Protein AF-A0ABD8B217-F1 (afdb_monomer_lite)

Structure (mmCIF, N/CA/C/O backbone):
data_AF-A0ABD8B217-F1
#
_entry.id   AF-A0ABD8B217-F1
#
loop_
_atom_site.group_PDB
_atom_site.id
_atom_site.type_symbol
_atom_site.label_atom_id
_atom_site.label_alt_id
_atom_site.label_comp_id
_atom_site.label_asym_id
_atom_site.label_entity_id
_atom_site.label_seq_id
_atom_site.pdbx_PDB_ins_code
_atom_site.Cartn_x
_atom_site.Cartn_y
_atom_site.Cartn_z
_atom_site.occupancy
_atom_site.B_iso_or_equiv
_atom_site.auth_seq_id
_atom_site.auth_comp_id
_atom_site.auth_asym_id
_atom_site.auth_atom_id
_atom_site.pdbx_PDB_model_num
ATOM 1 N N . MET A 1 1 ? -0.492 27.982 -4.014 1.00 53.16 1 MET A N 1
ATOM 2 C CA . MET A 1 1 ? -1.821 27.353 -3.870 1.00 53.16 1 MET A CA 1
ATOM 3 C C . MET A 1 1 ? -1.764 25.828 -3.756 1.00 53.16 1 MET A C 1
ATOM 5 O O . MET A 1 1 ? -2.239 25.338 -2.751 1.00 53.16 1 MET A O 1
ATOM 9 N N . HIS A 1 2 ? -1.173 25.053 -4.681 1.00 58.84 2 HIS A N 1
ATOM 10 C CA . HIS A 1 2 ? -1.163 23.576 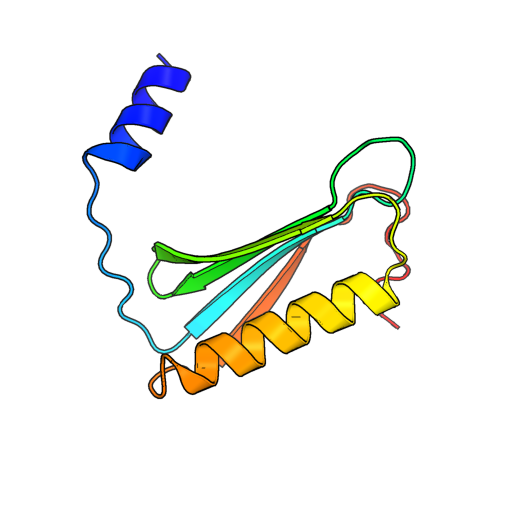-4.543 1.00 58.84 2 HIS A CA 1
ATOM 11 C C . HIS A 1 2 ? -0.269 23.034 -3.410 1.00 58.84 2 HIS A C 1
ATOM 13 O O . HIS A 1 2 ? -0.697 22.151 -2.675 1.00 58.84 2 HIS A O 1
ATOM 19 N N . LEU A 1 3 ? 0.944 23.574 -3.238 1.00 68.44 3 LEU A N 1
ATOM 20 C CA . LEU A 1 3 ? 1.872 23.120 -2.190 1.00 68.44 3 LEU A CA 1
ATOM 21 C C . LEU A 1 3 ? 1.356 23.444 -0.778 1.00 68.44 3 LEU A C 1
ATOM 23 O O . LEU A 1 3 ? 1.432 22.624 0.124 1.00 68.44 3 LEU A O 1
ATOM 27 N N . GLU A 1 4 ? 0.746 24.616 -0.633 1.00 70.56 4 GLU A N 1
ATOM 28 C CA . GLU A 1 4 ? 0.162 25.121 0.613 1.00 70.56 4 GLU A CA 1
ATOM 29 C C . GLU A 1 4 ? -1.007 24.248 1.103 1.00 70.56 4 GLU A C 1
ATOM 31 O O . GLU A 1 4 ? -1.130 23.972 2.291 1.00 70.56 4 GLU A O 1
ATOM 36 N N . VAL A 1 5 ? -1.822 23.723 0.178 1.00 75.00 5 VAL A N 1
ATOM 37 C CA . VAL A 1 5 ? -2.895 22.764 0.495 1.00 75.00 5 VAL A CA 1
ATOM 38 C C . VAL A 1 5 ? -2.324 21.413 0.940 1.00 75.00 5 VAL A C 1
ATOM 40 O O . VAL A 1 5 ? -2.854 20.808 1.869 1.00 75.00 5 VAL A O 1
ATOM 43 N N . ALA A 1 6 ? -1.237 20.945 0.317 1.00 69.31 6 ALA A N 1
ATOM 44 C CA . ALA A 1 6 ? -0.574 19.702 0.717 1.00 69.31 6 ALA A CA 1
ATOM 45 C C . ALA A 1 6 ? 0.091 19.824 2.100 1.00 69.31 6 ALA A C 1
ATOM 47 O O . ALA A 1 6 ? -0.014 18.912 2.920 1.00 69.31 6 ALA A O 1
ATOM 48 N N . GLU A 1 7 ? 0.724 20.963 2.390 1.00 69.25 7 GLU A N 1
ATOM 49 C CA . GLU A 1 7 ? 1.286 21.252 3.713 1.00 69.25 7 GLU A CA 1
ATOM 50 C C . GLU A 1 7 ? 0.199 21.367 4.783 1.00 69.25 7 GLU A C 1
ATOM 52 O O . GLU A 1 7 ? 0.348 20.793 5.862 1.00 69.25 7 GLU A O 1
ATOM 57 N N . PHE A 1 8 ? -0.923 22.025 4.480 1.00 76.75 8 PHE A N 1
ATOM 58 C CA . PHE A 1 8 ? -2.070 22.088 5.384 1.00 76.75 8 PHE A CA 1
ATOM 59 C C . PHE A 1 8 ? -2.649 20.693 5.664 1.00 76.75 8 PHE A C 1
ATOM 61 O O . PHE A 1 8 ? -2.861 20.333 6.820 1.00 76.75 8 PHE A O 1
ATOM 68 N N . ALA A 1 9 ? -2.835 19.864 4.630 1.00 70.88 9 ALA A N 1
ATOM 69 C CA . ALA A 1 9 ? -3.307 18.488 4.791 1.00 70.88 9 ALA A CA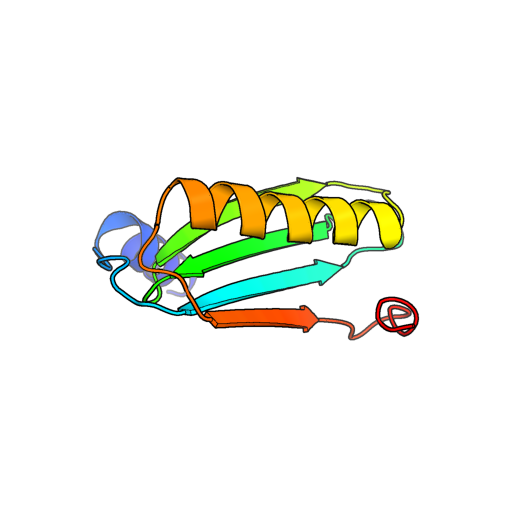 1
ATOM 70 C C . ALA A 1 9 ? -2.359 17.641 5.655 1.00 70.88 9 ALA A C 1
ATOM 72 O O . ALA A 1 9 ? -2.814 16.829 6.455 1.00 70.88 9 ALA A O 1
ATOM 73 N N . LYS A 1 10 ? -1.045 17.850 5.529 1.00 72.75 10 LYS A N 1
ATOM 74 C CA . LYS A 1 10 ? -0.039 17.150 6.333 1.00 72.75 10 LYS A CA 1
ATOM 75 C C . LYS A 1 10 ? -0.024 17.605 7.796 1.00 72.75 10 LYS A C 1
ATOM 77 O O . LYS A 1 10 ? 0.137 16.767 8.681 1.00 72.75 10 LYS A O 1
ATOM 82 N N . ASN A 1 11 ? -0.122 18.911 8.042 1.00 73.31 11 ASN A N 1
ATOM 83 C CA . ASN A 1 11 ? 0.172 19.495 9.354 1.00 73.31 11 ASN A CA 1
ATOM 84 C C . ASN A 1 11 ? -1.078 19.725 10.216 1.00 73.31 11 ASN A C 1
ATOM 86 O O . ASN A 1 11 ? -1.005 19.595 11.436 1.00 73.31 11 ASN A O 1
ATOM 90 N N . GLU A 1 12 ? -2.214 20.048 9.598 1.00 71.69 12 GLU A N 1
ATOM 91 C CA . GLU A 1 12 ? -3.408 20.540 10.300 1.00 71.69 12 GLU A CA 1
ATOM 92 C C . GLU A 1 12 ? -4.570 19.533 10.283 1.00 71.69 12 GLU A C 1
ATOM 94 O O . GLU A 1 12 ? -5.447 19.573 11.149 1.00 71.69 12 GLU A O 1
ATOM 99 N N . VAL A 1 13 ? -4.586 18.584 9.339 1.00 71.00 13 VAL A N 1
ATOM 100 C CA . VAL A 1 13 ? -5.649 17.571 9.250 1.00 71.00 13 VAL A CA 1
ATOM 101 C C . VAL A 1 13 ? -5.268 16.331 10.056 1.00 71.00 13 VAL A C 1
ATOM 103 O O . VAL A 1 13 ? -4.417 15.533 9.668 1.00 71.00 13 VAL A O 1
ATOM 106 N N . LYS A 1 14 ? -5.950 16.130 11.185 1.00 66.62 14 LYS A N 1
ATOM 107 C CA . LYS A 1 14 ? -5.846 14.900 11.978 1.00 66.62 14 LYS A CA 1
ATOM 108 C C . LYS A 1 14 ? -6.894 13.899 11.510 1.00 66.62 14 LYS A C 1
ATOM 110 O O . LYS A 1 14 ? -8.034 13.936 11.961 1.00 66.62 14 LYS A O 1
ATOM 115 N N . VAL A 1 15 ? -6.504 13.008 10.603 1.00 70.12 15 VAL A N 1
ATOM 116 C CA . VAL A 1 15 ? -7.312 11.829 10.270 1.00 70.12 15 VAL A CA 1
ATOM 117 C C . VAL A 1 15 ? -7.037 10.755 11.318 1.00 70.12 15 VAL A C 1
ATOM 119 O O . VAL A 1 15 ? -5.886 10.358 11.524 1.00 70.12 15 VAL A O 1
ATOM 122 N N . GLU A 1 16 ? -8.078 10.292 12.004 1.00 69.50 16 GLU A N 1
ATOM 123 C CA . GLU A 1 16 ? -7.978 9.106 12.850 1.00 69.50 16 GLU A CA 1
ATOM 124 C C . GLU A 1 16 ? -8.026 7.864 11.958 1.00 69.50 16 GLU A C 1
ATOM 126 O O . GLU A 1 16 ? -8.956 7.679 11.179 1.00 69.50 16 GLU A O 1
ATOM 131 N N . GLY A 1 17 ? -6.991 7.026 12.039 1.00 66.12 17 GLY A N 1
ATOM 132 C CA . GLY A 1 17 ? -6.882 5.804 11.242 1.00 66.12 17 GLY A CA 1
ATOM 133 C C . GLY A 1 17 ? -7.727 4.682 11.827 1.00 66.12 17 GLY A C 1
ATOM 134 O O . GLY A 1 17 ? -7.175 3.690 12.283 1.00 66.12 17 GLY A O 1
ATOM 135 N N . VAL A 1 18 ? -9.044 4.873 11.881 1.00 71.81 18 VAL A N 1
ATOM 136 C CA . VAL A 1 18 ? -9.996 3.886 12.405 1.00 71.81 18 VAL A CA 1
ATOM 137 C C . VAL A 1 18 ? -10.656 3.175 11.229 1.00 71.81 18 VAL A C 1
ATOM 139 O O . VAL A 1 18 ? -11.221 3.814 10.340 1.00 71.81 18 VAL A O 1
ATOM 142 N N . GLY A 1 19 ? -10.587 1.847 11.211 1.00 84.25 19 GLY A N 1
ATOM 143 C CA . GLY A 1 19 ? -11.254 1.032 10.202 1.00 84.25 19 GLY A CA 1
ATOM 144 C C . GLY A 1 19 ? -10.734 -0.400 10.157 1.00 84.25 19 GLY A C 1
ATOM 145 O O . GLY A 1 19 ? -9.654 -0.693 10.652 1.00 84.25 19 GLY A O 1
ATOM 146 N N . HIS A 1 20 ? -11.509 -1.276 9.522 1.00 92.44 20 HIS A N 1
ATOM 147 C CA . HIS A 1 20 ? -11.200 -2.707 9.394 1.00 92.44 20 HIS A CA 1
ATOM 148 C C . HIS A 1 20 ? -10.502 -3.067 8.073 1.00 92.44 20 HIS A C 1
ATOM 150 O O . HIS A 1 20 ? -10.091 -4.202 7.856 1.00 92.44 20 HIS A O 1
ATOM 156 N N . LYS A 1 21 ? -10.346 -2.083 7.179 1.00 95.56 21 LYS A N 1
ATOM 157 C CA . LYS A 1 21 ? -9.783 -2.264 5.842 1.00 95.56 21 LYS A CA 1
ATOM 158 C C . LYS A 1 21 ? -8.437 -1.564 5.708 1.00 95.56 21 LYS A C 1
ATOM 160 O O . LYS A 1 21 ? -8.356 -0.340 5.846 1.00 95.56 21 LYS A O 1
ATOM 165 N N . LEU A 1 22 ? -7.415 -2.335 5.354 1.00 95.62 22 LEU A N 1
ATOM 166 C CA . LEU A 1 22 ? -6.116 -1.843 4.908 1.00 95.62 22 LEU A CA 1
ATOM 167 C C . LEU A 1 22 ? -6.136 -1.667 3.387 1.00 95.62 22 LEU A C 1
ATOM 169 O O . LEU A 1 22 ? -6.380 -2.616 2.645 1.00 95.62 22 LEU A O 1
ATOM 173 N N . ILE A 1 23 ? -5.854 -0.455 2.916 1.00 95.75 23 ILE A N 1
ATOM 174 C CA . ILE A 1 23 ? -5.648 -0.177 1.491 1.00 95.75 23 ILE A CA 1
ATOM 175 C C . ILE A 1 23 ? -4.152 -0.000 1.256 1.00 95.75 23 ILE A C 1
ATOM 177 O O . ILE A 1 23 ? -3.524 0.828 1.917 1.00 95.75 23 ILE A O 1
ATOM 181 N N . ILE A 1 24 ? -3.597 -0.741 0.301 1.00 95.69 24 ILE A N 1
ATOM 182 C CA . ILE A 1 24 ? -2.200 -0.622 -0.115 1.00 95.69 24 ILE A CA 1
ATOM 183 C C . ILE A 1 24 ? -2.151 -0.045 -1.524 1.00 95.69 24 ILE A C 1
ATOM 185 O O . ILE A 1 24 ? -2.689 -0.640 -2.452 1.00 95.69 24 ILE A O 1
ATOM 189 N N . GLY A 1 25 ? -1.502 1.104 -1.682 1.00 93.12 25 GLY A N 1
ATOM 190 C CA . GLY A 1 25 ? -1.128 1.654 -2.982 1.00 93.12 25 GLY A CA 1
ATOM 191 C C . GLY A 1 25 ? 0.311 1.279 -3.319 1.00 93.12 25 GLY A C 1
ATOM 192 O O . GLY A 1 25 ? 1.188 1.433 -2.468 1.00 93.12 25 GLY A O 1
ATOM 193 N N . VAL A 1 26 ? 0.545 0.799 -4.537 1.00 90.38 26 VAL A N 1
ATOM 194 C CA . VAL A 1 26 ? 1.874 0.477 -5.068 1.00 90.38 26 VAL A CA 1
ATOM 195 C C . VAL A 1 26 ? 2.049 1.208 -6.394 1.00 90.38 26 VAL A C 1
ATOM 197 O O . VAL A 1 26 ? 1.310 0.933 -7.337 1.00 90.38 26 VAL A O 1
ATOM 200 N N . ASP A 1 27 ? 3.030 2.100 -6.473 1.00 87.62 27 ASP A N 1
ATOM 201 C CA . ASP A 1 27 ? 3.470 2.724 -7.724 1.00 87.62 27 ASP A CA 1
ATOM 202 C C . ASP A 1 27 ? 4.832 2.139 -8.103 1.00 87.62 27 ASP A C 1
ATOM 204 O O . ASP A 1 27 ? 5.815 2.302 -7.371 1.00 87.62 27 ASP A O 1
ATOM 208 N N . VAL A 1 28 ? 4.872 1.370 -9.193 1.00 81.88 28 VAL A N 1
ATOM 209 C CA . VAL A 1 28 ? 6.044 0.570 -9.564 1.00 81.88 28 VAL A CA 1
ATOM 210 C C . VAL A 1 28 ? 6.892 1.295 -10.602 1.00 81.88 28 VAL A C 1
ATOM 212 O O . VAL A 1 28 ? 6.546 1.363 -11.780 1.00 81.88 28 VAL A O 1
ATOM 215 N N . ALA A 1 29 ? 8.097 1.682 -10.196 1.00 79.38 29 ALA A N 1
ATOM 216 C CA . ALA A 1 29 ? 9.142 2.163 -11.089 1.00 79.38 29 ALA A CA 1
ATOM 217 C C . ALA A 1 29 ? 10.151 1.043 -11.399 1.00 79.38 29 ALA A C 1
ATOM 219 O O . ALA A 1 29 ? 11.043 0.741 -10.602 1.00 79.38 29 ALA A O 1
ATOM 220 N N . ARG A 1 30 ? 10.003 0.386 -12.560 1.00 62.75 30 ARG A N 1
ATOM 221 C CA . ARG A 1 30 ? 10.851 -0.766 -12.946 1.00 62.75 30 ARG A CA 1
ATOM 222 C C . ARG A 1 30 ? 12.200 -0.391 -13.550 1.00 62.75 30 ARG A C 1
ATOM 224 O O . ARG A 1 30 ? 13.151 -1.163 -13.440 1.00 62.75 30 ARG A O 1
ATOM 231 N N . PHE A 1 31 ? 12.268 0.735 -14.250 1.00 64.56 31 PHE A N 1
ATOM 232 C CA . PHE A 1 31 ? 13.424 1.121 -15.055 1.00 64.56 31 PHE A CA 1
ATOM 233 C C . PHE A 1 31 ? 13.872 2.534 -14.704 1.00 64.56 31 PHE A C 1
ATOM 235 O O . PHE A 1 31 ? 13.058 3.373 -14.339 1.00 64.56 31 PHE A O 1
ATOM 242 N N . GLY A 1 32 ? 15.168 2.794 -14.867 1.00 66.50 32 GLY A N 1
ATOM 243 C CA . GLY A 1 32 ? 15.755 4.095 -14.565 1.00 66.50 32 GLY A CA 1
ATOM 244 C C . GLY A 1 32 ? 16.089 4.275 -13.085 1.00 66.50 32 GLY A C 1
ATOM 245 O O . GLY A 1 32 ? 16.337 3.306 -12.362 1.00 66.50 32 GLY A O 1
ATOM 246 N N . ASP A 1 33 ? 16.160 5.535 -12.670 1.00 73.44 33 ASP A N 1
ATOM 247 C CA . ASP A 1 33 ? 16.451 5.940 -11.292 1.00 73.44 33 ASP A CA 1
ATOM 248 C C . ASP A 1 33 ? 15.175 6.274 -10.499 1.00 73.44 33 ASP A C 1
ATOM 250 O O . ASP A 1 33 ? 15.260 6.683 -9.343 1.00 73.44 33 ASP A O 1
ATOM 254 N N . ASP A 1 34 ? 14.003 6.053 -11.099 1.00 76.38 34 ASP A N 1
ATOM 255 C CA . ASP A 1 34 ? 12.705 6.288 -10.475 1.00 76.38 34 ASP A CA 1
ATOM 256 C C . ASP A 1 34 ? 12.492 5.346 -9.270 1.00 76.38 34 ASP A C 1
ATOM 258 O O . ASP A 1 34 ? 13.032 4.233 -9.195 1.00 76.38 34 ASP A O 1
ATOM 262 N N . GLU A 1 35 ? 11.751 5.826 -8.274 1.00 86.06 35 GLU A N 1
ATOM 263 C CA . GLU A 1 35 ? 11.500 5.131 -7.008 1.00 86.06 35 GLU A CA 1
ATOM 264 C C . GLU A 1 35 ? 10.192 4.341 -7.081 1.00 86.06 35 GLU A C 1
ATOM 266 O O . GLU A 1 35 ? 9.163 4.865 -7.496 1.00 86.06 35 GLU A O 1
ATOM 271 N N . THR A 1 36 ? 10.212 3.080 -6.651 1.00 87.50 36 THR A N 1
ATOM 272 C CA . THR A 1 36 ? 8.980 2.346 -6.353 1.00 87.50 36 THR A CA 1
ATOM 273 C C . THR A 1 36 ? 8.490 2.765 -4.978 1.00 87.50 36 THR A C 1
ATOM 275 O O . THR A 1 36 ? 9.243 2.684 -4.002 1.00 87.50 36 THR A O 1
ATOM 278 N N . THR A 1 37 ? 7.223 3.162 -4.895 1.00 91.56 37 THR A N 1
ATOM 279 C CA . THR A 1 37 ? 6.612 3.637 -3.651 1.00 91.56 37 THR A CA 1
ATOM 280 C C . THR A 1 37 ? 5.461 2.731 -3.231 1.00 91.56 37 THR A C 1
ATOM 282 O O . THR A 1 37 ? 4.664 2.272 -4.051 1.00 91.56 37 THR A O 1
ATOM 285 N N . ILE A 1 38 ? 5.390 2.436 -1.934 1.00 94.06 38 ILE A N 1
ATOM 286 C CA . ILE A 1 38 ? 4.347 1.606 -1.334 1.00 94.06 38 ILE A CA 1
ATOM 287 C C . ILE A 1 38 ? 3.785 2.344 -0.125 1.00 94.06 38 ILE A C 1
ATOM 289 O O . ILE A 1 38 ? 4.535 2.723 0.776 1.00 94.06 38 ILE A O 1
ATOM 293 N N . TYR A 1 39 ? 2.466 2.498 -0.068 1.00 95.56 39 TYR A N 1
ATOM 294 C CA . TYR A 1 39 ? 1.767 3.128 1.051 1.00 95.56 39 TYR A CA 1
ATOM 295 C C . TYR A 1 39 ? 0.632 2.241 1.547 1.00 95.56 39 TYR A C 1
ATOM 297 O O . TYR A 1 39 ? -0.234 1.856 0.767 1.00 95.56 39 TYR A O 1
ATOM 305 N N . GLY A 1 40 ? 0.609 1.962 2.850 1.00 95.12 40 GLY A N 1
ATOM 306 C CA . GLY A 1 40 ? -0.510 1.324 3.540 1.00 95.12 40 GLY A CA 1
ATOM 307 C C . GLY A 1 40 ? -1.316 2.356 4.323 1.00 95.12 40 GLY A C 1
ATOM 308 O O . GLY A 1 40 ? -0.742 3.145 5.080 1.00 95.12 40 GLY A O 1
ATOM 309 N N . GLN A 1 41 ? -2.639 2.349 4.168 1.00 94.81 41 GLN A N 1
ATOM 310 C CA . GLN A 1 41 ? -3.547 3.244 4.887 1.00 94.81 41 GLN A CA 1
ATOM 311 C C . GLN A 1 41 ? -4.743 2.514 5.507 1.00 94.81 41 GLN A C 1
ATOM 313 O O . GLN A 1 41 ? -5.284 1.575 4.923 1.00 94.81 41 GLN A O 1
ATOM 318 N N . ILE A 1 42 ? -5.194 3.016 6.656 1.00 94.25 42 ILE A N 1
ATOM 319 C CA . ILE A 1 42 ? -6.427 2.608 7.343 1.00 94.25 42 ILE A CA 1
ATOM 320 C C . ILE A 1 42 ?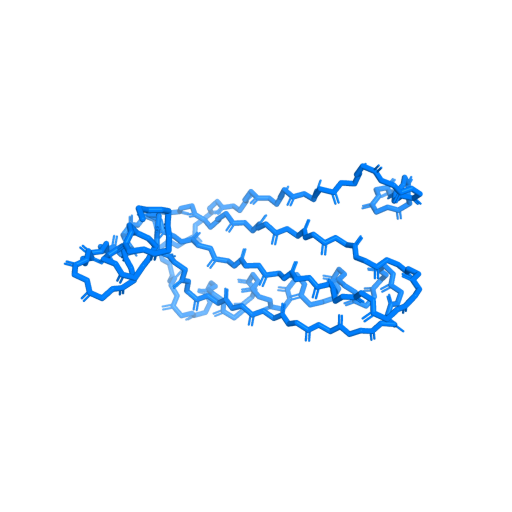 -7.248 3.872 7.592 1.00 94.25 42 ILE A C 1
ATOM 322 O O . ILE A 1 42 ? -6.711 4.874 8.063 1.00 94.25 42 ILE A O 1
ATOM 326 N N . GLY A 1 43 ? -8.537 3.861 7.240 1.00 89.31 43 GLY A N 1
ATOM 327 C CA . GLY A 1 43 ? -9.435 4.997 7.504 1.00 89.31 43 GLY A CA 1
ATOM 328 C C . GLY A 1 43 ? -8.991 6.328 6.873 1.00 89.31 43 GLY A C 1
ATOM 329 O O . GLY A 1 43 ? -9.327 7.390 7.381 1.00 89.31 43 GLY A O 1
ATOM 330 N N . GLY A 1 44 ? -8.200 6.292 5.793 1.00 86.50 44 GLY A N 1
ATOM 331 C CA . GLY A 1 44 ? -7.635 7.489 5.152 1.00 86.50 44 GLY A CA 1
ATOM 332 C C . GLY A 1 44 ? -6.364 8.042 5.812 1.00 86.50 44 GLY A C 1
ATOM 333 O O . GLY A 1 44 ? -5.874 9.091 5.399 1.00 86.50 44 GLY A O 1
ATOM 334 N N . LYS A 1 45 ? -5.807 7.350 6.813 1.00 89.56 45 LYS A N 1
ATOM 335 C CA . LYS A 1 45 ? -4.514 7.671 7.426 1.00 89.56 45 LYS A CA 1
ATOM 336 C C . LYS A 1 45 ? -3.445 6.697 6.943 1.00 89.56 45 LYS A C 1
ATOM 338 O O . LYS A 1 45 ? -3.620 5.487 7.062 1.00 89.56 45 LYS A O 1
ATOM 343 N N . VAL A 1 46 ? -2.313 7.216 6.468 1.00 92.00 46 VAL A N 1
ATOM 344 C CA . VAL A 1 46 ? -1.127 6.395 6.174 1.00 92.00 46 VAL A CA 1
ATOM 345 C C . VAL A 1 46 ? -0.562 5.834 7.482 1.00 92.00 46 VAL A C 1
ATOM 347 O O . VAL A 1 46 ? -0.250 6.593 8.401 1.00 92.00 46 VAL A O 1
ATOM 350 N N . VAL A 1 47 ? -0.432 4.510 7.557 1.00 93.81 47 VAL A N 1
ATOM 351 C CA . VAL A 1 47 ? 0.089 3.778 8.726 1.00 93.81 47 VAL A CA 1
ATOM 352 C C . VAL A 1 47 ? 1.458 3.149 8.462 1.00 93.81 47 VAL A C 1
ATOM 354 O O . VAL A 1 47 ? 2.254 3.002 9.386 1.00 93.81 47 VAL A O 1
ATOM 357 N N . LYS A 1 48 ? 1.773 2.841 7.199 1.00 94.38 48 LYS A N 1
ATOM 358 C CA . LYS A 1 48 ? 3.070 2.306 6.762 1.00 94.38 48 LYS A CA 1
ATOM 359 C C . LYS A 1 48 ? 3.446 2.877 5.402 1.00 94.38 48 LYS A C 1
ATOM 361 O O . LYS A 1 48 ? 2.578 3.132 4.567 1.00 94.38 48 LYS A O 1
ATOM 366 N N . SER A 1 49 ? 4.741 3.019 5.159 1.00 94.94 49 SER A N 1
ATOM 367 C CA . SER A 1 49 ? 5.272 3.300 3.830 1.00 94.94 49 SER A CA 1
ATOM 368 C C . SER A 1 49 ? 6.609 2.602 3.616 1.00 94.94 49 SER A C 1
ATOM 370 O O . SER A 1 49 ? 7.356 2.354 4.565 1.00 94.94 49 SER A O 1
ATOM 372 N N . TYR A 1 50 ? 6.894 2.266 2.363 1.00 94.62 50 TYR A N 1
ATOM 373 C CA . TYR A 1 50 ? 8.168 1.702 1.947 1.00 94.62 50 TYR A CA 1
ATOM 374 C C . TYR A 1 50 ? 8.554 2.226 0.568 1.00 94.62 50 TYR A C 1
ATOM 376 O O . TYR A 1 50 ? 7.699 2.434 -0.291 1.00 94.62 50 TYR A O 1
ATOM 384 N N . PHE A 1 51 ? 9.853 2.424 0.377 1.00 92.25 51 PHE A N 1
ATOM 385 C CA . PHE A 1 51 ? 10.418 3.033 -0.814 1.00 92.25 51 PHE A CA 1
ATOM 386 C C . PHE A 1 51 ? 11.671 2.276 -1.219 1.00 92.25 51 PHE A C 1
ATOM 388 O O . PHE A 1 51 ? 12.503 1.942 -0.367 1.00 92.25 51 PHE A O 1
ATOM 395 N N . HIS A 1 52 ? 11.810 1.987 -2.508 1.00 88.81 52 HIS A N 1
ATOM 396 C CA . HIS A 1 52 ? 13.013 1.348 -3.019 1.00 88.81 52 HIS A CA 1
ATOM 397 C C . HIS A 1 52 ? 13.273 1.677 -4.487 1.00 88.81 52 HIS A C 1
ATOM 399 O O . HIS A 1 52 ? 12.358 1.914 -5.268 1.00 88.81 52 HIS A O 1
ATOM 405 N N . HIS A 1 53 ? 14.534 1.568 -4.899 1.00 87.38 53 HIS A N 1
ATOM 406 C CA . HIS A 1 53 ? 14.947 1.710 -6.295 1.00 87.38 53 HIS A CA 1
ATOM 407 C C . HIS A 1 53 ? 15.45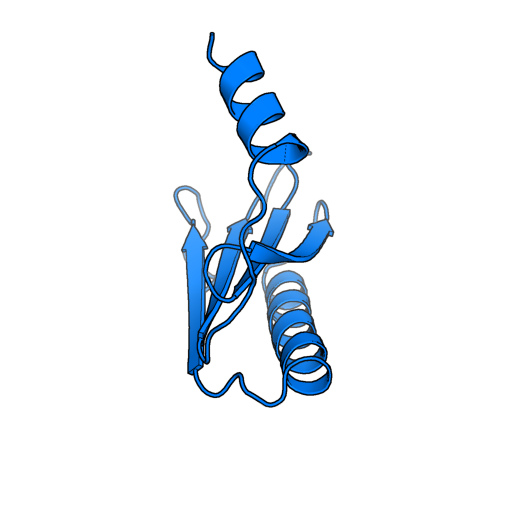2 0.381 -6.856 1.00 87.38 53 HIS A C 1
ATOM 409 O O . HIS A 1 53 ? 16.064 -0.406 -6.130 1.00 87.38 53 HIS A O 1
ATOM 415 N N . LYS A 1 54 ? 15.261 0.165 -8.164 1.00 79.94 54 LYS A N 1
ATOM 416 C CA . LYS A 1 54 ? 15.934 -0.895 -8.945 1.00 79.94 54 LYS A CA 1
ATOM 417 C C . LYS A 1 54 ? 15.735 -2.319 -8.400 1.00 79.94 54 LYS A C 1
ATOM 419 O O . LYS A 1 54 ? 16.632 -3.153 -8.514 1.00 79.94 54 LYS A O 1
ATOM 424 N N . GLN A 1 55 ? 14.574 -2.613 -7.810 1.00 80.75 55 GLN A N 1
ATOM 425 C CA . GLN A 1 55 ? 14.218 -3.978 -7.405 1.00 80.75 55 GLN A CA 1
ATOM 426 C C . GLN A 1 55 ? 13.179 -4.560 -8.362 1.00 80.75 55 GLN A C 1
ATOM 428 O O . GLN A 1 55 ? 12.365 -3.838 -8.932 1.00 80.75 55 GLN A O 1
ATOM 433 N N . GLY A 1 56 ? 13.235 -5.878 -8.551 1.00 78.12 56 GLY A N 1
ATOM 434 C CA . GLY A 1 56 ? 12.274 -6.596 -9.378 1.00 78.12 56 GLY A CA 1
ATOM 435 C C . GLY A 1 56 ? 10.914 -6.744 -8.697 1.00 78.12 56 GLY A C 1
ATOM 436 O O . GLY A 1 56 ? 10.786 -6.623 -7.479 1.00 78.12 56 GLY A O 1
ATOM 437 N N . THR A 1 57 ? 9.910 -7.095 -9.497 1.00 79.94 57 THR A N 1
ATOM 438 C CA . THR A 1 57 ? 8.512 -7.222 -9.068 1.00 79.94 57 THR A CA 1
ATOM 439 C C . THR A 1 57 ? 8.317 -8.168 -7.882 1.00 79.94 57 THR A C 1
ATOM 441 O O . THR A 1 57 ? 7.605 -7.818 -6.949 1.00 79.94 57 THR A O 1
ATOM 444 N N . MET A 1 58 ? 8.998 -9.319 -7.849 1.00 82.88 58 MET A N 1
ATOM 445 C CA . MET A 1 58 ? 8.881 -10.262 -6.725 1.00 82.88 58 MET A CA 1
ATOM 446 C C . MET A 1 58 ? 9.360 -9.669 -5.399 1.00 82.88 58 MET A C 1
ATOM 448 O O . MET A 1 58 ? 8.775 -9.938 -4.352 1.00 82.88 58 MET A O 1
ATOM 452 N N . THR A 1 59 ? 10.398 -8.832 -5.433 1.00 87.56 59 THR A N 1
ATOM 453 C CA . THR A 1 59 ? 10.872 -8.141 -4.234 1.00 87.56 59 THR A CA 1
ATOM 454 C C . THR A 1 59 ? 9.843 -7.114 -3.769 1.00 87.56 59 THR A C 1
ATOM 456 O O . THR A 1 59 ? 9.535 -7.064 -2.581 1.00 87.56 59 THR A O 1
ATOM 459 N N . THR A 1 60 ? 9.247 -6.356 -4.695 1.00 87.50 60 THR A N 1
ATOM 460 C CA . THR A 1 60 ? 8.149 -5.424 -4.393 1.00 87.50 60 THR A CA 1
ATOM 461 C C . THR A 1 60 ? 6.956 -6.144 -3.761 1.00 87.50 60 THR A C 1
ATOM 463 O O . THR A 1 60 ? 6.448 -5.685 -2.743 1.00 87.50 60 THR A O 1
ATOM 466 N N . ILE A 1 61 ? 6.557 -7.309 -4.284 1.00 89.50 61 ILE A N 1
ATOM 467 C CA . ILE A 1 61 ? 5.493 -8.129 -3.682 1.00 89.50 61 ILE A CA 1
ATOM 468 C C . ILE A 1 61 ? 5.865 -8.582 -2.264 1.00 89.50 61 ILE A C 1
ATOM 470 O O . ILE A 1 61 ? 5.036 -8.493 -1.360 1.00 89.50 61 ILE A O 1
ATOM 474 N N . GLY A 1 62 ? 7.114 -8.996 -2.031 1.00 93.69 62 GLY A N 1
ATOM 475 C CA . GLY A 1 62 ? 7.594 -9.326 -0.686 1.00 93.69 62 GLY A CA 1
ATOM 476 C C . GLY A 1 62 ? 7.444 -8.163 0.301 1.00 93.69 62 GLY A C 1
ATOM 477 O O . GLY A 1 62 ? 7.025 -8.368 1.441 1.00 93.69 62 GLY A O 1
ATOM 478 N N . TRP A 1 63 ? 7.711 -6.931 -0.140 1.00 94.56 63 TRP A N 1
ATOM 479 C CA . TRP A 1 63 ? 7.490 -5.733 0.674 1.00 94.56 63 TRP A CA 1
ATOM 480 C C . TRP A 1 63 ? 6.014 -5.443 0.931 1.00 94.56 63 TRP A C 1
ATOM 482 O O . TRP A 1 63 ? 5.660 -5.087 2.054 1.00 94.56 63 TRP A O 1
ATOM 492 N N . VAL A 1 64 ? 5.149 -5.639 -0.067 1.00 93.69 64 VAL A N 1
ATOM 493 C CA . VAL A 1 64 ? 3.694 -5.505 0.100 1.00 93.69 64 VAL A CA 1
ATOM 494 C C . VAL A 1 64 ? 3.184 -6.474 1.167 1.00 93.69 64 VAL A C 1
ATOM 496 O O . VAL A 1 64 ? 2.504 -6.045 2.097 1.00 93.69 64 VAL A O 1
ATOM 499 N N . LEU A 1 65 ? 3.555 -7.756 1.081 1.00 95.19 65 LEU A N 1
ATOM 500 C CA . LEU A 1 65 ? 3.153 -8.767 2.065 1.00 95.19 65 LEU A CA 1
ATOM 501 C C . LEU A 1 65 ? 3.670 -8.434 3.464 1.00 95.19 65 LEU A C 1
ATOM 503 O O . LEU A 1 65 ? 2.919 -8.508 4.431 1.00 95.19 65 LEU A O 1
ATOM 507 N N . ARG A 1 66 ? 4.919 -7.972 3.569 1.00 96.31 66 ARG A N 1
ATOM 508 C CA . ARG A 1 66 ? 5.482 -7.542 4.850 1.00 96.31 66 ARG A CA 1
ATOM 509 C C . ARG A 1 66 ? 4.699 -6.385 5.471 1.00 96.31 66 ARG A C 1
ATOM 511 O O . ARG A 1 66 ? 4.452 -6.403 6.670 1.00 96.31 66 ARG A O 1
ATOM 518 N N . ILE A 1 67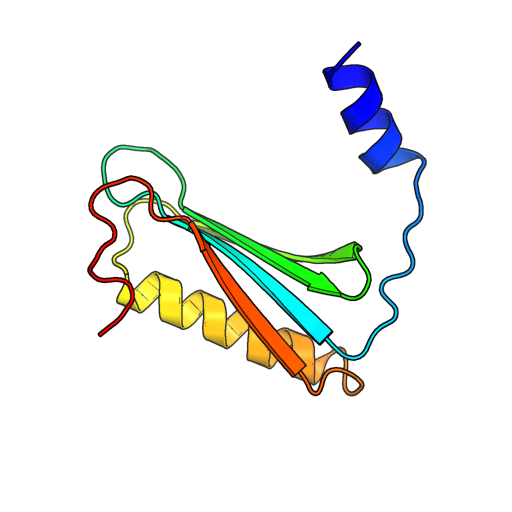 ? 4.279 -5.403 4.672 1.00 95.12 67 ILE A N 1
ATOM 519 C CA . ILE A 1 67 ? 3.438 -4.302 5.161 1.00 95.12 67 ILE A CA 1
ATOM 520 C C . ILE A 1 67 ? 2.088 -4.828 5.658 1.00 95.12 67 ILE A C 1
ATOM 522 O O . ILE A 1 67 ? 1.615 -4.356 6.691 1.00 95.12 67 ILE A O 1
ATOM 526 N N . VAL A 1 68 ? 1.476 -5.793 4.963 1.00 95.00 68 VAL A N 1
ATOM 527 C CA . VAL A 1 68 ? 0.226 -6.429 5.414 1.00 95.00 68 VAL A CA 1
ATOM 528 C C . VAL A 1 68 ? 0.419 -7.106 6.768 1.00 95.00 68 VAL A C 1
ATOM 530 O O . VAL A 1 68 ? -0.361 -6.848 7.686 1.00 95.00 68 VAL A O 1
ATOM 533 N N . ASP A 1 69 ? 1.451 -7.938 6.899 1.00 95.50 69 ASP A N 1
ATOM 534 C CA . ASP A 1 69 ? 1.715 -8.709 8.115 1.00 95.50 69 ASP A CA 1
ATOM 535 C C . ASP A 1 69 ? 2.027 -7.791 9.302 1.00 95.50 69 ASP A C 1
ATOM 537 O O . ASP A 1 69 ? 1.391 -7.902 10.355 1.00 95.50 69 ASP A O 1
ATOM 541 N N . ASP A 1 70 ? 2.932 -6.826 9.110 1.00 95.44 70 ASP A N 1
ATOM 542 C CA . ASP A 1 70 ? 3.287 -5.845 10.136 1.00 95.44 70 ASP A CA 1
ATOM 543 C C . ASP A 1 70 ? 2.042 -5.045 10.560 1.00 95.44 70 ASP A C 1
ATOM 545 O O . ASP A 1 70 ? 1.779 -4.888 11.753 1.00 95.44 70 ASP A O 1
ATOM 549 N N . THR A 1 71 ? 1.215 -4.604 9.604 1.00 94.00 71 THR A N 1
ATOM 550 C CA . THR A 1 71 ? 0.002 -3.829 9.913 1.00 94.00 71 THR A CA 1
ATOM 551 C C . THR A 1 71 ? -1.027 -4.661 10.671 1.00 94.00 71 THR A C 1
ATOM 553 O O . THR A 1 71 ? -1.572 -4.174 11.653 1.00 94.00 71 THR A O 1
ATOM 556 N N . ARG A 1 72 ? -1.278 -5.917 10.282 1.00 93.19 72 ARG A N 1
ATOM 557 C CA . ARG A 1 72 ? -2.213 -6.801 11.004 1.00 93.19 72 ARG A CA 1
ATOM 558 C C . ARG A 1 72 ? -1.737 -7.134 12.415 1.00 93.19 72 ARG A C 1
ATOM 560 O O . ARG A 1 72 ? -2.562 -7.353 13.298 1.00 93.19 72 ARG A O 1
ATOM 567 N N . SER A 1 73 ? -0.422 -7.167 12.634 1.00 94.50 73 SER A N 1
ATOM 568 C CA . SER A 1 73 ? 0.149 -7.365 13.968 1.00 94.50 73 SER A CA 1
ATOM 569 C C . SER A 1 73 ? -0.050 -6.152 14.888 1.00 94.50 73 SER A C 1
ATOM 571 O O . SER A 1 73 ? -0.220 -6.317 16.094 1.00 94.50 73 SER A O 1
ATOM 573 N N . GLU A 1 74 ? -0.065 -4.943 14.319 1.00 94.06 74 GLU A N 1
ATOM 574 C CA . GLU A 1 74 ? -0.220 -3.673 15.042 1.00 94.06 74 GLU A CA 1
ATOM 575 C C . GLU A 1 74 ? -1.695 -3.244 15.168 1.00 94.06 74 GLU A C 1
ATOM 577 O O . GLU A 1 74 ? -2.063 -2.579 16.136 1.00 94.06 74 GLU A O 1
ATOM 582 N N . HIS A 1 75 ? -2.532 -3.664 14.216 1.00 91.31 75 HIS A N 1
ATOM 583 C CA . HIS A 1 75 ? -3.947 -3.329 14.073 1.00 91.31 75 HIS A CA 1
ATOM 584 C C . HIS A 1 75 ? -4.778 -4.604 13.894 1.00 91.31 75 HIS A C 1
ATOM 586 O O . HIS A 1 75 ? -5.117 -5.004 12.777 1.00 91.31 75 HIS A O 1
ATOM 592 N N . ALA A 1 76 ? -5.108 -5.256 15.010 1.00 91.50 76 ALA A N 1
ATOM 593 C CA . ALA A 1 76 ? -5.864 -6.510 15.020 1.00 91.50 76 ALA A CA 1
ATOM 594 C C . ALA A 1 76 ? -7.298 -6.364 14.471 1.00 91.50 76 ALA A C 1
ATOM 596 O O . ALA A 1 76 ? -7.935 -7.356 14.125 1.00 91.50 76 ALA A O 1
ATOM 597 N N . GLU A 1 77 ? -7.809 -5.135 14.393 1.00 93.00 77 GLU A N 1
ATOM 598 C CA . GLU A 1 77 ? -9.088 -4.789 13.784 1.00 93.00 77 GLU A CA 1
ATOM 599 C C . GLU A 1 77 ? -9.105 -4.925 12.254 1.00 93.00 77 GLU A C 1
ATOM 601 O O . GLU A 1 77 ? -10.192 -4.927 11.679 1.00 93.00 77 GLU A O 1
ATOM 606 N N . VAL A 1 78 ? -7.946 -5.032 11.594 1.00 94.25 78 VAL A N 1
ATOM 607 C CA . VAL A 1 78 ? -7.848 -5.159 10.134 1.00 94.25 78 VAL A CA 1
ATOM 608 C C . VAL A 1 78 ? -8.143 -6.592 9.690 1.00 94.25 78 VAL A C 1
ATOM 610 O O . VAL A 1 78 ? -7.318 -7.492 9.863 1.00 94.25 78 VAL A O 1
ATOM 613 N N . ASP A 1 79 ? -9.275 -6.797 9.023 1.00 94.06 79 ASP A N 1
ATOM 614 C CA . ASP A 1 79 ? -9.683 -8.086 8.453 1.00 94.06 79 ASP A CA 1
ATOM 615 C C . ASP A 1 79 ? -9.703 -8.085 6.913 1.00 94.06 79 ASP A C 1
ATOM 617 O O . ASP A 1 79 ? -9.439 -9.122 6.294 1.00 94.06 79 ASP A O 1
ATOM 621 N N . GLU A 1 80 ? -9.872 -6.922 6.283 1.00 95.56 80 GLU A N 1
ATOM 622 C CA . GLU A 1 80 ? -9.890 -6.747 4.830 1.00 95.56 80 GLU A CA 1
ATOM 623 C C . GLU A 1 80 ? -8.609 -6.063 4.317 1.00 95.56 80 GLU A C 1
ATOM 625 O O . GLU A 1 80 ? -8.110 -5.100 4.903 1.00 95.56 80 GLU A O 1
ATOM 630 N N . VAL A 1 81 ? -8.083 -6.536 3.181 1.00 94.81 81 VAL A N 1
ATOM 631 C CA . VAL A 1 81 ? -6.930 -5.935 2.492 1.00 94.81 81 VAL A CA 1
ATOM 632 C C . VAL A 1 81 ? -7.277 -5.699 1.021 1.00 94.81 81 VAL A C 1
ATOM 634 O O . VAL A 1 81 ? -7.710 -6.618 0.330 1.00 94.81 81 VAL A O 1
ATOM 637 N N . ASP A 1 82 ? -7.065 -4.475 0.538 1.00 95.12 82 ASP A N 1
ATOM 638 C CA . ASP A 1 82 ? -7.259 -4.056 -0.857 1.00 95.12 82 ASP A CA 1
ATOM 639 C C . ASP A 1 82 ? -5.940 -3.497 -1.402 1.00 95.12 82 ASP A C 1
ATOM 641 O O . ASP A 1 82 ? -5.466 -2.453 -0.950 1.00 95.12 82 ASP A O 1
ATOM 645 N N . ILE A 1 83 ? -5.325 -4.219 -2.340 1.00 92.19 83 ILE A N 1
ATOM 646 C CA . ILE A 1 83 ? -4.034 -3.868 -2.939 1.00 92.19 83 ILE A CA 1
ATOM 647 C C . ILE A 1 83 ? -4.287 -3.286 -4.328 1.00 92.19 83 ILE A C 1
ATOM 649 O O . ILE A 1 83 ? -4.854 -3.940 -5.201 1.00 92.19 83 ILE A O 1
ATOM 653 N N . ARG A 1 84 ? -3.822 -2.057 -4.537 1.00 91.25 84 ARG A N 1
ATOM 654 C CA . ARG A 1 84 ? -3.969 -1.291 -5.772 1.00 91.25 84 ARG A CA 1
ATOM 655 C C . ARG A 1 84 ? -2.591 -1.006 -6.333 1.00 91.25 84 ARG A C 1
ATOM 657 O O . ARG A 1 84 ? -1.841 -0.209 -5.775 1.00 91.25 84 ARG A O 1
ATOM 664 N N . VAL A 1 85 ? -2.276 -1.668 -7.435 1.00 85.12 85 VAL A N 1
ATOM 665 C CA . VAL A 1 85 ? -1.011 -1.488 -8.143 1.00 85.12 85 VAL A CA 1
ATOM 666 C C . VAL A 1 85 ? -1.263 -0.584 -9.344 1.00 85.12 85 VAL A C 1
ATOM 668 O O . VAL A 1 85 ? -2.077 -0.923 -10.204 1.00 85.12 85 VAL A O 1
ATOM 671 N N . GLU A 1 86 ? -0.606 0.573 -9.394 1.00 78.56 86 GLU A N 1
ATOM 672 C CA . GLU A 1 86 ? -0.592 1.409 -10.591 1.00 78.56 86 GLU A CA 1
ATOM 673 C C . GLU A 1 86 ? 0.493 0.913 -11.546 1.00 78.56 86 GLU A C 1
ATOM 675 O O . GLU A 1 86 ? 1.676 0.841 -11.220 1.00 78.56 86 GLU A O 1
ATOM 680 N N . ASP A 1 87 ? 0.043 0.548 -12.744 1.00 65.19 87 ASP A N 1
ATOM 681 C CA . ASP A 1 87 ? 0.873 0.029 -13.818 1.00 65.19 87 ASP A CA 1
ATOM 682 C C . ASP A 1 87 ? 0.498 0.697 -15.148 1.00 65.19 87 ASP A C 1
ATOM 684 O O . ASP A 1 87 ? -0.081 0.101 -16.055 1.00 65.19 87 ASP A O 1
ATOM 688 N N . LYS A 1 88 ? 0.807 1.979 -15.297 1.00 60.00 88 LYS A N 1
ATOM 689 C CA . LYS A 1 88 ? 0.679 2.632 -16.609 1.00 60.00 88 LYS A CA 1
ATOM 690 C C . LYS A 1 88 ? 1.955 2.535 -17.457 1.00 60.00 88 LYS A C 1
ATOM 692 O O . LYS A 1 88 ? 2.072 3.260 -18.443 1.00 60.00 88 LYS A O 1
ATOM 697 N N . GLY A 1 89 ? 2.876 1.606 -17.161 1.00 56.12 89 GLY A N 1
ATOM 698 C CA . GLY A 1 89 ? 4.069 1.361 -17.985 1.00 56.12 89 GLY A CA 1
ATOM 699 C C . GLY A 1 89 ? 4.762 0.019 -17.718 1.00 56.12 89 GLY A C 1
ATOM 700 O O . GLY A 1 89 ? 5.214 -0.216 -16.611 1.00 56.12 89 GLY A O 1
ATOM 701 N N . ILE A 1 90 ? 4.905 -0.837 -18.751 1.00 50.19 90 ILE A N 1
ATOM 702 C CA . ILE A 1 90 ? 5.599 -2.163 -18.792 1.00 50.19 90 ILE A CA 1
ATOM 703 C C . ILE A 1 90 ? 5.296 -3.103 -17.593 1.00 50.19 90 ILE A C 1
ATOM 705 O O . ILE A 1 90 ? 5.885 -4.177 -17.464 1.00 50.19 90 ILE A O 1
ATOM 709 N N . GLY A 1 91 ? 4.374 -2.765 -16.703 1.00 47.09 91 GLY A N 1
ATOM 710 C CA . GLY A 1 91 ? 4.149 -3.441 -15.439 1.00 47.09 91 GLY A CA 1
ATOM 711 C C . GLY A 1 91 ? 3.217 -4.639 -15.528 1.00 47.09 91 GLY A C 1
ATOM 712 O O . GLY A 1 91 ? 2.913 -5.240 -14.503 1.00 47.09 91 GLY A O 1
ATOM 713 N N . GLY A 1 92 ? 2.837 -5.066 -16.736 1.00 46.81 92 GLY A N 1
ATOM 714 C CA . GLY A 1 92 ? 1.913 -6.182 -16.973 1.00 46.81 92 GLY A CA 1
ATOM 715 C C . GLY A 1 92 ? 2.394 -7.553 -16.472 1.00 46.81 92 GLY A C 1
ATOM 716 O O . GLY A 1 92 ? 1.805 -8.566 -16.815 1.00 46.81 92 GLY A O 1
ATOM 717 N N . ALA A 1 93 ? 3.472 -7.591 -15.683 1.00 48.16 93 ALA A N 1
ATOM 718 C CA . ALA A 1 93 ? 3.992 -8.761 -14.984 1.00 48.16 93 ALA A CA 1
ATOM 719 C C . ALA A 1 93 ? 3.855 -8.676 -13.445 1.00 48.16 93 ALA A C 1
ATOM 721 O O . ALA A 1 93 ? 4.523 -9.435 -12.758 1.00 48.16 93 ALA A O 1
ATOM 722 N N . VAL A 1 94 ? 3.089 -7.721 -12.880 1.00 46.75 94 VAL A N 1
ATOM 723 C CA . VAL A 1 94 ? 2.754 -7.712 -11.426 1.00 46.75 94 VAL A CA 1
ATOM 724 C C . VAL A 1 94 ? 1.519 -8.574 -11.116 1.00 46.75 94 VAL A C 1
ATOM 726 O O . VAL A 1 94 ? 1.053 -8.630 -9.983 1.00 46.75 94 VAL A O 1
ATOM 729 N N . THR A 1 95 ? 0.972 -9.266 -12.111 1.00 48.81 95 THR A N 1
ATOM 730 C CA . THR A 1 95 ? -0.120 -10.221 -11.914 1.00 48.81 95 THR A CA 1
ATOM 731 C C . THR A 1 95 ? 0.149 -11.432 -12.796 1.00 48.81 95 THR A C 1
ATOM 733 O O . THR A 1 95 ? -0.173 -11.412 -13.984 1.00 48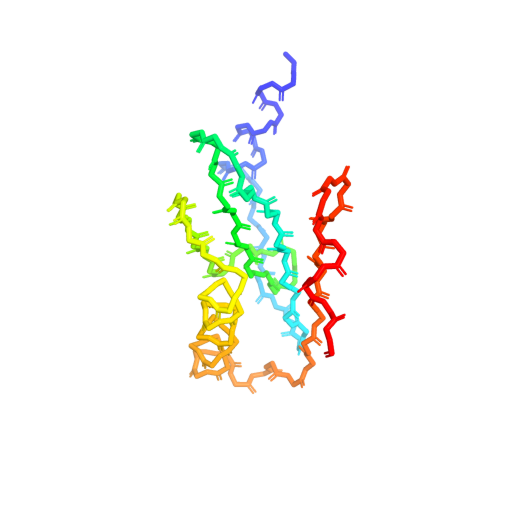.81 95 THR A O 1
ATOM 736 N N . ASP A 1 96 ? 0.807 -12.440 -12.228 1.00 38.59 96 ASP A N 1
ATOM 737 C CA . ASP A 1 96 ? 0.766 -13.824 -12.704 1.00 38.59 96 ASP A CA 1
ATOM 738 C C . ASP A 1 96 ? -0.112 -14.688 -11.785 1.00 38.59 96 ASP A C 1
ATOM 740 O O . ASP A 1 96 ? -0.255 -14.348 -10.587 1.00 38.59 96 ASP A O 1
#

Radius of gyration: 14.73 Å; chains: 1; bounding box: 28×41×34 Å

Sequence (96 aa):
MHLEVAEFAKNEVKVEGVGHKLIIGVDVARFGDDETTIYGQIGGKVVKSYFHHKQGTMTTIGWVLRIVDDTRSEHAEVDEVDIRVEDKGIGGAVTD

Foldseek 3Di:
DVVVVVVCCVPPDDQDQDAQEKEKEWEDDQDDFDKIKIFIGGRPDTPDIDIDGNDDLVVVVVVVVVVVVVCCVVCVSHDHYHYHYDDPDPVVPNPD

Secondary structure (DSSP, 8-state):
-HHHHHHHHHHT-------SEEEEEEE---STTPEEEEEEEETTEEEEEEEEES--HHHHHHHHHHHHHHHHHH-TT--EEEEEEE-SSS-TTS--

Organism: Paenibacillus amylolyticus (NCBI:txid1451)

pLDDT: mean 81.5, std 14.93, range [38.59, 96.31]